Protein AF-A0A955ZBF8-F1 (afdb_monomer_lite)

Radius of gyration: 14.01 Å; chains: 1; bounding box: 29×36×34 Å

Secondary structure (DSSP, 8-state):
-EEEE-GGG-EEEETTSPPS---TTSPPP--TTSGGGHHHHTTEEEEEEESSSSEEEEEEEETTEEEEEEEEEEPPPP-

pLDDT: mean 92.91, std 4.92, range [76.31, 97.81]

Sequence (79 aa):
FVAKAGDEGELVIDYRELPPSHPASWPPILPNSARLGMFVYEGMVDYLRGISEHVSIGRAWKKGEMMDAWFVLVRQDPA

Structure (mmCIF, N/CA/C/O backbone):
data_AF-A0A955ZBF8-F1
#
_entry.id   AF-A0A955ZBF8-F1
#
loop_
_atom_site.group_PDB
_atom_site.id
_atom_site.type_symbol
_atom_site.label_atom_id
_atom_site.label_alt_id
_atom_site.label_comp_id
_atom_site.label_asym_id
_atom_site.label_entity_id
_atom_site.label_seq_id
_atom_site.pdbx_PDB_ins_code
_atom_site.Cartn_x
_atom_site.Cartn_y
_atom_site.Cartn_z
_atom_site.occupancy
_atom_site.B_iso_or_equiv
_atom_site.auth_seq_id
_atom_site.auth_comp_id
_atom_site.auth_asym_id
_atom_site.auth_atom_id
_atom_site.pdbx_PDB_model_num
ATOM 1 N N . PHE A 1 1 ? 6.369 -2.831 -5.175 1.00 91.25 1 PHE A N 1
ATOM 2 C CA . PHE A 1 1 ? 5.950 -1.792 -4.221 1.00 91.25 1 PHE A CA 1
ATOM 3 C C . PHE A 1 1 ? 6.833 -1.883 -2.990 1.00 91.25 1 PHE A C 1
ATOM 5 O O . PHE A 1 1 ? 7.431 -2.934 -2.762 1.00 91.25 1 PHE A O 1
ATOM 12 N N . VAL A 1 2 ? 6.882 -0.816 -2.201 1.00 95.19 2 VAL A N 1
ATOM 13 C CA . VAL A 1 2 ? 7.463 -0.790 -0.853 1.00 95.19 2 VAL A CA 1
ATOM 14 C C . VAL A 1 2 ? 6.351 -0.444 0.135 1.00 95.19 2 VAL A C 1
ATOM 16 O O . VAL A 1 2 ? 5.542 0.438 -0.141 1.00 95.19 2 VAL A O 1
ATOM 19 N N . ALA A 1 3 ? 6.285 -1.155 1.260 1.00 94.50 3 ALA A N 1
ATOM 20 C CA . ALA A 1 3 ? 5.370 -0.838 2.352 1.00 94.50 3 ALA A CA 1
ATOM 21 C C . ALA A 1 3 ? 6.108 -0.005 3.408 1.00 94.50 3 ALA A C 1
ATOM 23 O O . ALA A 1 3 ? 7.199 -0.385 3.834 1.00 94.50 3 ALA A O 1
ATOM 24 N N . LYS A 1 4 ? 5.526 1.121 3.825 1.00 94.88 4 LYS A N 1
ATOM 25 C CA . LYS A 1 4 ? 6.117 2.046 4.802 1.00 94.88 4 LYS A CA 1
ATOM 26 C C . LYS A 1 4 ? 5.066 2.583 5.767 1.00 94.88 4 LYS A C 1
ATOM 28 O O . LYS A 1 4 ? 3.888 2.646 5.423 1.00 94.88 4 LYS A O 1
ATOM 33 N N . ALA A 1 5 ? 5.493 2.970 6.965 1.00 94.62 5 ALA A N 1
ATOM 34 C CA . ALA A 1 5 ? 4.632 3.719 7.875 1.00 94.62 5 ALA A CA 1
ATOM 35 C C . ALA A 1 5 ? 4.312 5.092 7.259 1.00 94.62 5 ALA A C 1
ATOM 37 O O . ALA A 1 5 ? 5.206 5.747 6.719 1.00 94.62 5 ALA A O 1
ATOM 38 N N . GLY A 1 6 ? 3.042 5.480 7.305 1.00 89.69 6 GLY A N 1
ATOM 39 C CA . GLY A 1 6 ? 2.568 6.821 6.975 1.00 89.69 6 GLY A CA 1
ATOM 40 C C . GLY A 1 6 ? 2.364 7.671 8.228 1.00 89.69 6 GLY A C 1
ATOM 41 O O . GLY A 1 6 ? 2.862 7.346 9.309 1.00 89.69 6 GLY A O 1
ATOM 42 N N . ASP A 1 7 ? 1.603 8.750 8.076 1.00 88.00 7 ASP A N 1
ATOM 43 C CA . ASP A 1 7 ? 1.250 9.639 9.180 1.00 88.00 7 ASP A CA 1
ATOM 44 C C . ASP A 1 7 ? 0.179 9.003 10.078 1.00 88.00 7 ASP A C 1
ATOM 46 O O . ASP A 1 7 ? -0.589 8.153 9.641 1.00 88.00 7 ASP A O 1
ATOM 50 N N . GLU A 1 8 ? 0.123 9.395 11.354 1.00 85.75 8 GLU A N 1
ATOM 51 C CA . GLU A 1 8 ? -0.956 9.010 12.288 1.00 85.75 8 GLU A CA 1
ATOM 52 C C . GLU A 1 8 ? -1.258 7.491 12.370 1.00 85.75 8 GLU A C 1
ATOM 54 O O . GLU A 1 8 ? -2.383 7.081 12.652 1.00 85.75 8 GLU A O 1
ATOM 59 N N . GLY A 1 9 ? -0.254 6.630 12.157 1.00 81.50 9 GLY A N 1
ATOM 60 C CA . GLY A 1 9 ? -0.425 5.170 12.198 1.00 81.50 9 GLY A CA 1
ATOM 61 C C . GLY A 1 9 ? -0.944 4.551 10.895 1.00 81.50 9 GLY A C 1
ATOM 62 O O . GLY A 1 9 ? -1.370 3.394 10.889 1.00 81.50 9 GLY A O 1
ATOM 63 N N . GLU A 1 10 ? -0.904 5.296 9.791 1.00 91.88 10 GLU A N 1
ATOM 64 C CA . GLU A 1 10 ? -1.186 4.786 8.454 1.00 9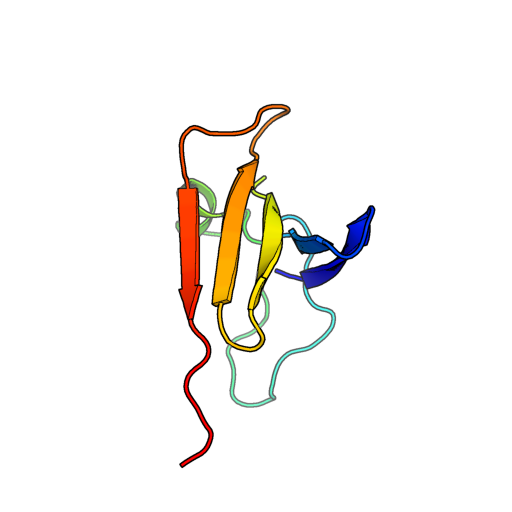1.88 10 GLU A CA 1
ATOM 65 C C . GLU A 1 10 ? -0.128 3.784 7.972 1.00 91.88 10 GLU A C 1
ATOM 67 O O . GLU A 1 10 ? 1.042 3.804 8.366 1.00 91.88 10 GLU A O 1
ATOM 72 N N . LEU A 1 11 ? -0.546 2.924 7.048 1.00 95.25 11 LEU A N 1
ATOM 73 C CA . LEU A 1 11 ? 0.328 2.088 6.237 1.00 95.25 11 LEU A CA 1
ATOM 74 C C . LEU A 1 11 ? 0.234 2.562 4.789 1.00 95.25 11 LEU A C 1
ATOM 76 O O . LEU A 1 11 ? -0.856 2.664 4.233 1.00 95.25 11 LEU A O 1
ATOM 80 N N . VAL A 1 12 ? 1.377 2.803 4.162 1.00 96.88 12 VAL A N 1
ATOM 81 C CA . VAL A 1 12 ? 1.458 3.256 2.776 1.00 96.88 12 VAL A CA 1
ATOM 82 C C . VAL A 1 12 ? 2.085 2.166 1.924 1.00 96.88 12 VAL A C 1
ATOM 84 O O . VAL A 1 12 ? 3.197 1.714 2.205 1.00 96.88 12 VAL A O 1
ATOM 87 N N . ILE A 1 13 ? 1.388 1.764 0.864 1.00 96.38 13 ILE A N 1
ATOM 88 C CA . ILE A 1 13 ? 1.912 0.868 -0.168 1.00 96.38 13 ILE A CA 1
ATOM 89 C C . ILE A 1 13 ? 2.297 1.730 -1.369 1.00 96.38 13 ILE A C 1
ATOM 91 O O . ILE A 1 13 ? 1.443 2.195 -2.123 1.00 96.38 13 ILE A O 1
ATOM 95 N N . ASP A 1 14 ? 3.596 1.970 -1.538 1.00 95.81 14 ASP A N 1
ATOM 96 C CA . ASP A 1 14 ? 4.122 2.833 -2.593 1.00 95.81 14 ASP A CA 1
ATOM 97 C C . ASP A 1 14 ? 4.548 2.006 -3.811 1.00 95.81 14 ASP A C 1
ATOM 99 O O . ASP A 1 14 ? 5.540 1.267 -3.782 1.00 95.81 14 ASP A O 1
ATOM 103 N N . TYR A 1 15 ? 3.790 2.112 -4.903 1.00 94.81 15 TYR A N 1
ATOM 104 C CA . TYR A 1 15 ? 4.097 1.421 -6.157 1.00 94.81 15 TYR A CA 1
ATOM 105 C C . TYR A 1 15 ? 5.145 2.163 -6.990 1.00 94.81 15 TYR A C 1
ATOM 107 O O . TYR A 1 15 ? 5.614 1.616 -7.987 1.00 94.81 15 TYR A O 1
ATOM 115 N N . ARG A 1 16 ? 5.545 3.373 -6.594 1.00 93.62 16 ARG A N 1
ATOM 116 C CA . ARG A 1 16 ? 6.568 4.168 -7.289 1.00 93.62 16 ARG A CA 1
ATOM 117 C C . ARG A 1 16 ? 7.982 3.755 -6.887 1.00 93.62 16 ARG A C 1
ATOM 119 O O . ARG A 1 16 ? 8.939 4.079 -7.582 1.00 93.62 16 ARG A O 1
ATOM 126 N N . GLU A 1 17 ? 8.109 3.034 -5.777 1.00 94.38 17 GLU A N 1
ATOM 127 C CA . GLU A 1 17 ? 9.383 2.576 -5.237 1.00 94.38 17 GLU A CA 1
ATOM 128 C C . GLU A 1 17 ? 9.660 1.107 -5.585 1.00 94.38 17 GLU A C 1
ATOM 130 O O . GLU A 1 17 ? 8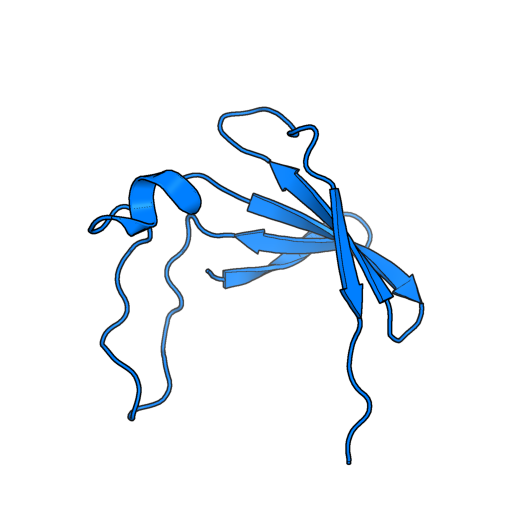.768 0.243 -5.570 1.00 94.38 17 GLU A O 1
ATOM 135 N N . LEU A 1 18 ? 10.931 0.819 -5.878 1.00 94.06 18 LEU A N 1
ATOM 136 C CA . LEU A 1 18 ? 11.404 -0.541 -6.102 1.00 94.06 18 LEU A CA 1
ATOM 137 C C . LEU A 1 18 ? 11.829 -1.145 -4.763 1.00 94.06 18 LEU A C 1
ATOM 139 O O . LEU A 1 18 ? 12.623 -0.529 -4.050 1.00 94.06 18 LEU A O 1
ATOM 143 N N . PRO A 1 19 ? 11.348 -2.352 -4.420 1.00 93.69 19 PRO A N 1
ATOM 144 C CA . PRO A 1 19 ? 11.851 -3.042 -3.247 1.00 93.69 19 PRO A CA 1
ATOM 145 C C . PRO A 1 19 ? 13.353 -3.331 -3.406 1.00 93.69 19 PRO A C 1
ATOM 147 O O . PRO A 1 19 ? 13.818 -3.572 -4.521 1.00 93.69 19 PRO A O 1
ATOM 150 N N . PRO A 1 20 ? 14.127 -3.324 -2.309 1.00 93.00 20 PRO A N 1
ATOM 151 C CA . PRO A 1 20 ? 15.577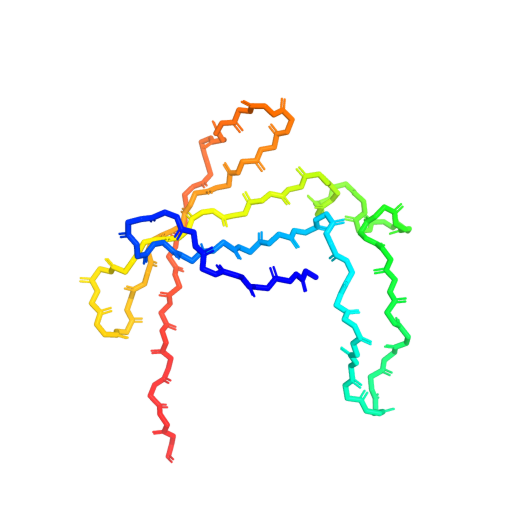 -3.510 -2.372 1.00 93.00 20 PRO A CA 1
ATOM 152 C C . PRO A 1 20 ? 15.982 -4.966 -2.641 1.00 93.00 20 PRO A C 1
ATOM 154 O O . PRO A 1 20 ? 17.112 -5.230 -3.044 1.00 93.00 20 PRO A O 1
ATOM 157 N N . SER A 1 21 ? 15.085 -5.923 -2.395 1.00 94.25 21 SER A N 1
ATOM 158 C CA . SER A 1 21 ? 15.342 -7.349 -2.573 1.00 94.25 21 SER A CA 1
ATOM 159 C C . SER A 1 21 ? 14.048 -8.130 -2.791 1.00 94.25 21 SER A C 1
ATOM 161 O O . SER A 1 21 ? 12.944 -7.649 -2.526 1.00 94.25 21 SER A O 1
ATOM 163 N N . HIS A 1 22 ? 14.196 -9.349 -3.303 1.00 94.31 22 HIS A N 1
ATOM 164 C CA . HIS A 1 22 ? 13.127 -10.330 -3.434 1.00 94.31 22 HIS A CA 1
ATOM 165 C C . HIS A 1 22 ? 13.661 -11.719 -3.054 1.00 94.31 22 HIS A C 1
ATOM 167 O O . HIS A 1 22 ? 14.877 -11.934 -3.090 1.00 94.31 22 HIS A O 1
ATOM 173 N N . PRO A 1 23 ? 12.790 -12.681 -2.701 1.00 96.12 23 PRO A N 1
ATOM 174 C CA . PRO A 1 23 ? 13.198 -14.068 -2.508 1.00 96.12 23 PRO A CA 1
ATOM 175 C C . PRO A 1 23 ? 13.936 -14.615 -3.732 1.00 96.12 23 PRO A C 1
ATOM 177 O O . PRO A 1 23 ? 13.534 -14.353 -4.865 1.00 96.12 23 PRO A O 1
ATOM 180 N N . ALA A 1 24 ? 14.974 -15.424 -3.514 1.00 95.50 24 ALA A N 1
ATOM 181 C CA . ALA A 1 24 ? 15.847 -15.905 -4.589 1.00 95.50 24 ALA A CA 1
ATOM 182 C C . ALA A 1 24 ? 15.115 -16.690 -5.697 1.00 95.50 24 ALA A C 1
ATOM 184 O O . ALA A 1 24 ? 15.567 -16.713 -6.835 1.00 95.50 24 ALA A O 1
ATOM 185 N N . SER A 1 25 ? 13.984 -17.325 -5.376 1.00 97.38 25 SER A N 1
ATOM 186 C CA . SER A 1 25 ? 13.165 -18.078 -6.334 1.00 97.38 25 SER A CA 1
ATOM 187 C C . SER A 1 25 ? 12.260 -17.205 -7.210 1.00 97.38 25 SER A C 1
ATOM 189 O O . SER A 1 25 ? 11.649 -17.717 -8.146 1.00 97.38 25 SER A O 1
ATOM 191 N N . TRP A 1 26 ? 12.120 -15.914 -6.903 1.00 94.50 26 TRP A N 1
ATOM 192 C CA . TRP A 1 26 ? 11.225 -15.021 -7.634 1.00 94.50 26 TRP A CA 1
ATOM 193 C C . TRP A 1 26 ? 11.900 -14.442 -8.881 1.00 94.50 26 TRP A C 1
ATOM 195 O O . TRP A 1 26 ? 13.129 -14.350 -8.938 1.00 94.50 26 TRP A O 1
ATOM 205 N N . PRO A 1 27 ? 11.114 -14.016 -9.885 1.00 92.81 27 PRO A N 1
ATOM 206 C CA . PRO A 1 27 ? 11.647 -13.264 -11.010 1.00 92.81 27 PRO A CA 1
ATOM 207 C C . PRO A 1 27 ? 12.363 -11.980 -10.559 1.00 92.81 27 PRO A C 1
ATOM 209 O O . PRO A 1 27 ? 12.028 -11.439 -9.501 1.00 92.81 27 PRO A O 1
ATOM 212 N N . PRO A 1 28 ? 13.281 -11.442 -11.386 1.00 93.31 28 PRO A N 1
ATOM 213 C CA . PRO A 1 28 ? 13.915 -10.158 -11.116 1.00 93.31 28 PRO A CA 1
ATOM 214 C C . PRO A 1 28 ? 12.889 -9.048 -10.876 1.00 93.31 28 PRO A C 1
ATOM 216 O O . PRO A 1 28 ? 11.865 -8.977 -11.563 1.00 93.31 28 PRO A O 1
ATOM 219 N N . ILE A 1 29 ? 13.196 -8.149 -9.941 1.00 93.19 29 ILE A N 1
ATOM 220 C CA . ILE A 1 29 ? 12.381 -6.955 -9.694 1.00 93.19 29 ILE A CA 1
ATOM 221 C C . ILE A 1 29 ? 12.386 -6.073 -10.938 1.00 93.19 29 ILE A C 1
ATOM 223 O O . ILE A 1 29 ? 13.435 -5.764 -11.504 1.00 93.19 29 ILE A O 1
ATOM 227 N N . LEU A 1 30 ? 11.195 -5.629 -11.329 1.00 92.50 30 LEU A N 1
ATOM 228 C CA . LEU A 1 30 ? 10.997 -4.647 -12.384 1.00 92.50 30 LEU A CA 1
ATOM 229 C C . LEU A 1 30 ? 10.276 -3.421 -11.811 1.00 92.50 30 LEU A C 1
ATOM 231 O O . LEU A 1 30 ? 9.435 -3.581 -10.921 1.00 92.50 30 LEU A O 1
ATOM 235 N N . PRO A 1 31 ? 10.576 -2.207 -12.309 1.00 91.75 31 PRO A N 1
ATOM 236 C CA . PRO A 1 31 ? 9.791 -1.028 -11.969 1.00 91.75 31 PRO A CA 1
ATOM 237 C C . PRO A 1 31 ? 8.352 -1.205 -12.470 1.00 91.75 31 PRO A C 1
ATOM 239 O O . PRO A 1 31 ? 8.123 -1.844 -13.499 1.00 91.75 31 PRO A O 1
ATOM 242 N N . ASN A 1 32 ? 7.380 -0.596 -11.790 1.00 90.25 32 ASN A N 1
ATOM 243 C CA . ASN A 1 32 ? 5.982 -0.649 -12.232 1.00 90.25 32 ASN A CA 1
ATOM 244 C C . ASN A 1 32 ? 5.737 0.104 -13.548 1.00 90.25 32 ASN A C 1
ATOM 246 O O . ASN A 1 32 ? 4.749 -0.172 -14.220 1.00 90.25 32 ASN A O 1
ATOM 250 N N . SER A 1 33 ? 6.679 0.944 -13.981 1.00 87.50 33 SER A N 1
ATOM 251 C CA . SER A 1 33 ? 6.713 1.544 -15.315 1.00 87.50 33 SER A CA 1
ATOM 252 C C . SER A 1 33 ? 7.107 0.557 -16.419 1.00 87.50 33 SER A C 1
ATOM 254 O O . SER A 1 33 ? 7.052 0.896 -17.596 1.00 87.50 33 SER A O 1
ATOM 256 N N . ALA A 1 34 ? 7.514 -0.671 -16.094 1.00 87.50 34 ALA A N 1
ATOM 257 C CA . ALA A 1 34 ? 7.859 -1.666 -17.097 1.00 87.50 34 ALA A CA 1
ATOM 258 C C . ALA A 1 34 ? 6.634 -2.464 -17.568 1.00 87.50 34 ALA A C 1
ATOM 260 O O . ALA A 1 34 ? 5.766 -2.864 -16.790 1.00 87.50 34 ALA A O 1
ATOM 261 N N . ARG A 1 35 ? 6.655 -2.829 -18.856 1.00 87.06 35 ARG A N 1
ATOM 262 C CA . ARG A 1 35 ? 5.701 -3.762 -19.484 1.00 87.06 35 ARG A CA 1
ATOM 263 C C . ARG A 1 35 ? 4.241 -3.296 -19.333 1.00 87.06 35 ARG A C 1
ATOM 265 O O . ARG A 1 35 ? 3.953 -2.116 -19.176 1.00 87.06 35 ARG A O 1
ATOM 272 N N . LEU A 1 36 ? 3.305 -4.241 -19.427 1.00 85.25 36 LEU A N 1
ATOM 273 C CA . LEU A 1 36 ? 1.864 -3.984 -19.351 1.00 85.25 36 LEU A CA 1
ATOM 274 C C . LEU A 1 36 ? 1.391 -3.579 -17.944 1.00 85.25 36 LEU A C 1
ATOM 276 O O . LEU A 1 36 ? 0.325 -2.984 -17.816 1.00 85.25 36 LEU A O 1
ATOM 280 N N . GLY A 1 37 ? 2.185 -3.857 -16.901 1.00 76.31 37 GLY A N 1
ATOM 281 C CA . GLY A 1 37 ? 1.870 -3.484 -15.516 1.00 76.31 37 GLY A CA 1
ATOM 282 C C . GLY A 1 37 ? 1.774 -1.972 -15.292 1.00 76.31 37 GLY A C 1
ATOM 283 O O . GLY A 1 37 ? 1.082 -1.545 -14.367 1.00 76.31 37 GLY A O 1
ATOM 284 N N . MET A 1 38 ? 2.376 -1.173 -16.183 1.00 83.44 38 MET A N 1
ATOM 285 C CA . MET A 1 38 ? 2.345 0.292 -16.147 1.00 83.44 38 MET A CA 1
ATOM 286 C C . MET A 1 38 ? 0.926 0.859 -16.093 1.00 83.44 38 MET A C 1
ATOM 288 O O . MET A 1 38 ? 0.659 1.776 -15.320 1.00 83.44 38 MET A O 1
ATOM 292 N N . PHE A 1 39 ? -0.017 0.312 -16.861 1.00 81.88 39 PHE A N 1
ATOM 293 C CA . PHE A 1 39 ? -1.379 0.859 -16.901 1.00 81.88 39 PHE A CA 1
ATOM 294 C C . PHE A 1 39 ? -2.111 0.732 -15.563 1.00 81.88 39 PHE A C 1
ATOM 296 O O . PHE A 1 39 ? -2.975 1.552 -15.248 1.00 81.88 39 PHE A O 1
ATOM 303 N N . VAL A 1 40 ? -1.730 -0.263 -14.764 1.00 77.75 40 VAL A N 1
ATOM 304 C CA . VAL A 1 40 ? -2.328 -0.526 -13.460 1.00 77.75 40 VAL A CA 1
ATOM 305 C C . VAL A 1 40 ? -1.548 0.231 -12.389 1.00 77.75 40 VAL A C 1
ATOM 307 O O . VAL A 1 40 ? -2.057 1.203 -11.833 1.00 77.75 40 VAL A O 1
ATOM 310 N N . TYR A 1 41 ? -0.293 -0.149 -12.153 1.00 81.50 41 TYR A N 1
ATOM 311 C CA . TYR A 1 41 ? 0.440 0.193 -10.931 1.00 81.50 41 TYR A CA 1
ATOM 312 C C . TYR A 1 41 ? 1.285 1.463 -11.010 1.00 81.50 41 TYR A C 1
ATOM 314 O O . TYR A 1 41 ? 1.619 2.032 -9.971 1.00 81.50 41 TYR A O 1
ATOM 322 N N . GLU A 1 42 ? 1.643 1.926 -12.208 1.00 88.00 42 GLU A N 1
ATOM 323 C CA . GLU A 1 42 ? 2.551 3.066 -12.329 1.00 88.00 42 GLU A CA 1
ATOM 324 C C . GLU A 1 42 ? 1.940 4.333 -11.725 1.00 88.00 42 GLU A C 1
ATOM 326 O O . GLU A 1 42 ? 0.803 4.707 -12.032 1.00 88.00 42 GLU A O 1
ATOM 331 N N . GLY A 1 43 ? 2.713 5.002 -10.867 1.00 90.50 43 GLY A N 1
ATOM 332 C CA . GLY A 1 43 ? 2.305 6.239 -10.202 1.00 90.50 43 GLY A CA 1
ATOM 333 C C . GLY A 1 43 ? 1.265 6.076 -9.086 1.00 90.50 43 GLY A C 1
ATOM 334 O O . GLY A 1 43 ? 0.761 7.096 -8.615 1.00 90.50 43 GLY A O 1
ATOM 335 N N . MET A 1 44 ? 0.924 4.844 -8.686 1.00 95.50 44 MET A N 1
ATOM 336 C CA . MET A 1 44 ? -0.049 4.586 -7.619 1.00 95.50 44 MET A CA 1
ATOM 337 C C . MET A 1 44 ? 0.581 4.596 -6.224 1.00 95.50 44 MET A C 1
ATOM 339 O O . MET A 1 44 ? 1.722 4.172 -6.030 1.00 95.50 44 MET A O 1
ATOM 343 N N . VAL A 1 45 ? -0.202 5.039 -5.246 1.00 96.88 45 VAL A N 1
ATOM 344 C CA . VAL A 1 45 ? 0.084 4.903 -3.817 1.00 96.88 45 VAL A CA 1
ATOM 345 C C . VAL A 1 45 ? -1.214 4.527 -3.122 1.00 96.88 45 VAL A C 1
ATOM 347 O O . VAL A 1 45 ? -2.207 5.228 -3.293 1.00 96.88 45 VAL A O 1
ATOM 350 N N . ASP A 1 46 ? -1.213 3.463 -2.329 1.00 96.94 46 ASP A N 1
ATOM 351 C CA . ASP A 1 46 ? -2.361 3.149 -1.482 1.00 96.94 46 ASP A CA 1
ATOM 352 C C . ASP A 1 46 ? -2.096 3.625 -0.056 1.00 96.94 46 ASP A C 1
ATOM 354 O O . ASP A 1 46 ? -1.067 3.287 0.535 1.00 96.94 46 ASP A O 1
ATOM 358 N N . TYR A 1 47 ? -3.047 4.373 0.500 1.00 96.81 47 TYR A N 1
ATOM 359 C CA . TYR A 1 47 ? -3.037 4.812 1.894 1.00 96.81 47 TYR A CA 1
ATOM 360 C C . TYR A 1 47 ? -4.030 3.972 2.686 1.00 96.81 47 TYR A C 1
ATOM 362 O O . TYR A 1 47 ? -5.220 3.944 2.359 1.00 96.81 47 TYR A O 1
ATOM 370 N N . LEU A 1 48 ? -3.536 3.256 3.694 1.00 97.44 48 LEU A N 1
ATOM 371 C CA . LEU A 1 48 ? -4.312 2.323 4.498 1.00 97.44 48 LEU A CA 1
ATOM 372 C C . LEU A 1 48 ? -4.373 2.773 5.956 1.00 97.44 48 LEU A C 1
ATOM 374 O O . LEU A 1 48 ? -3.378 3.216 6.530 1.00 97.44 48 LEU A O 1
ATOM 378 N N . ARG A 1 49 ? -5.535 2.570 6.580 1.00 96.00 49 ARG A N 1
ATOM 379 C CA . ARG A 1 49 ? -5.775 2.779 8.013 1.00 96.00 49 ARG A CA 1
AT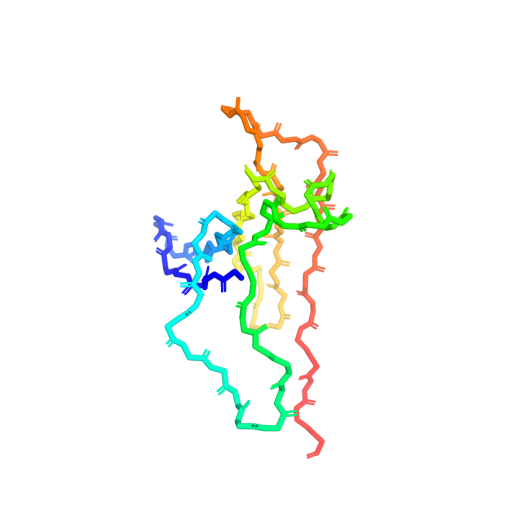OM 380 C C . ARG A 1 49 ? -6.295 1.501 8.653 1.00 96.00 49 ARG A C 1
ATOM 382 O O . ARG A 1 49 ? -7.140 0.811 8.080 1.00 96.00 49 ARG A O 1
ATOM 389 N N . GLY A 1 50 ? -5.791 1.188 9.844 1.00 94.50 50 GLY A N 1
ATOM 390 C CA . GLY A 1 50 ? -6.287 0.071 10.647 1.00 94.50 50 GLY A CA 1
ATOM 391 C C . GLY A 1 50 ? -7.703 0.339 11.165 1.00 94.50 50 GLY A C 1
ATOM 392 O O . GLY A 1 50 ? -7.993 1.433 11.640 1.00 94.50 50 GLY A O 1
ATOM 393 N N . ILE A 1 51 ? -8.574 -0.665 11.071 1.00 95.19 51 ILE A N 1
ATOM 394 C CA . ILE A 1 51 ? -9.947 -0.647 11.607 1.00 95.19 51 ILE A CA 1
ATOM 395 C C . ILE A 1 51 ? -10.078 -1.618 12.783 1.00 95.19 51 ILE A C 1
ATOM 397 O O . ILE A 1 51 ? -10.734 -1.321 13.777 1.00 95.19 51 ILE A O 1
ATOM 401 N N . SER A 1 52 ? -9.438 -2.781 12.680 1.00 94.50 52 SER A N 1
ATOM 402 C CA . SER A 1 52 ? -9.290 -3.758 13.759 1.00 94.50 52 SER A CA 1
ATOM 403 C C . SER A 1 52 ? -7.935 -4.452 13.627 1.00 94.50 52 SER A C 1
ATOM 405 O O . SER A 1 52 ? -7.176 -4.157 12.704 1.00 94.50 52 SER A O 1
ATOM 407 N N . GLU A 1 53 ? -7.640 -5.408 14.506 1.00 92.81 53 GLU A N 1
ATOM 408 C CA . GLU A 1 53 ? -6.432 -6.236 14.401 1.00 92.81 53 GLU A CA 1
ATOM 409 C C . GLU A 1 53 ? -6.289 -6.926 13.028 1.00 92.81 53 GLU A C 1
ATOM 411 O O . GLU A 1 53 ? -5.178 -7.061 12.510 1.00 92.81 53 GLU A O 1
ATOM 416 N N . HIS A 1 54 ? -7.414 -7.303 12.410 1.00 96.00 54 HIS A N 1
ATOM 417 C CA . HIS A 1 54 ? -7.443 -8.085 11.172 1.00 96.00 54 HIS A CA 1
ATOM 418 C C . HIS A 1 54 ? -7.878 -7.288 9.942 1.00 96.00 54 HIS A C 1
ATOM 420 O O . HIS A 1 54 ? -7.769 -7.798 8.831 1.00 96.00 54 HIS A O 1
ATOM 426 N N . VAL A 1 55 ? -8.370 -6.057 10.100 1.00 96.38 55 VAL A N 1
ATOM 427 C CA . VAL A 1 55 ? -8.967 -5.292 8.995 1.00 96.38 55 VAL A CA 1
ATOM 428 C C . VAL A 1 55 ? -8.290 -3.942 8.845 1.00 96.38 55 VAL A C 1
ATOM 430 O O . VAL A 1 55 ? -8.211 -3.172 9.804 1.00 96.38 55 VAL A O 1
ATOM 433 N N . SER A 1 56 ? -7.897 -3.621 7.616 1.00 96.38 56 SER A N 1
ATOM 434 C CA . SER A 1 56 ? -7.551 -2.265 7.198 1.00 96.38 56 SER A CA 1
ATOM 435 C C . SER A 1 56 ? -8.426 -1.816 6.031 1.00 96.38 56 SER A C 1
ATOM 437 O O . SER A 1 56 ? -8.814 -2.617 5.178 1.00 96.38 56 SER A O 1
ATOM 439 N N . ILE A 1 57 ? -8.743 -0.523 6.001 1.00 97.56 57 ILE A N 1
ATOM 440 C CA . ILE A 1 57 ? -9.366 0.133 4.850 1.00 97.56 57 ILE A CA 1
ATOM 441 C C . ILE A 1 57 ? -8.292 0.893 4.080 1.00 97.56 57 ILE A C 1
ATOM 443 O O . ILE A 1 57 ? -7.439 1.537 4.689 1.00 97.56 57 ILE A O 1
ATOM 447 N N . GLY A 1 58 ? -8.330 0.806 2.756 1.00 97.06 58 GLY A N 1
ATOM 448 C CA . GLY A 1 58 ? -7.412 1.486 1.857 1.00 97.06 58 GLY A CA 1
ATOM 449 C C . GLY A 1 58 ? -8.135 2.373 0.856 1.00 97.06 58 GLY A C 1
ATOM 450 O O . GLY A 1 58 ? -9.267 2.089 0.450 1.00 97.06 58 GLY A O 1
ATOM 451 N N . ARG A 1 59 ? -7.456 3.441 0.436 1.00 97.38 59 ARG A N 1
ATOM 452 C CA . ARG A 1 59 ? -7.867 4.274 -0.694 1.00 97.38 59 ARG A CA 1
ATOM 453 C C . ARG A 1 59 ? -6.675 4.543 -1.601 1.00 97.38 59 ARG A C 1
ATOM 455 O O . ARG A 1 59 ? -5.604 4.922 -1.125 1.00 97.38 59 ARG A O 1
ATOM 462 N N . ALA A 1 60 ? -6.883 4.373 -2.901 1.00 97.12 60 ALA A N 1
ATOM 463 C CA . ALA A 1 60 ? -5.847 4.628 -3.890 1.00 97.12 60 ALA A CA 1
ATOM 464 C C . ALA A 1 60 ? -5.667 6.132 -4.146 1.00 97.12 60 ALA A C 1
ATOM 466 O O . ALA A 1 60 ? -6.631 6.900 -4.225 1.00 97.12 60 ALA A O 1
ATOM 467 N N . TRP A 1 61 ? -4.419 6.536 -4.334 1.00 96.38 61 TRP A N 1
ATOM 468 C CA . TRP A 1 61 ? -3.997 7.846 -4.807 1.00 96.38 61 TRP A CA 1
ATOM 469 C C . TRP A 1 61 ? -3.224 7.682 -6.110 1.00 96.38 61 TRP A C 1
ATOM 471 O O . TRP A 1 61 ? -2.402 6.770 -6.257 1.00 96.38 61 TRP A O 1
ATOM 481 N N . LYS A 1 62 ? -3.447 8.587 -7.061 1.00 93.94 62 LYS A N 1
ATOM 482 C CA . LYS A 1 62 ? -2.717 8.604 -8.330 1.00 93.94 62 LYS A CA 1
ATOM 483 C C . LYS A 1 62 ? -2.648 10.033 -8.854 1.00 93.94 62 LYS A C 1
ATOM 485 O O . LYS A 1 62 ? -3.639 10.746 -8.834 1.00 93.94 62 LYS A O 1
ATOM 490 N N . LYS A 1 63 ? -1.480 10.457 -9.349 1.00 89.31 63 LYS A N 1
ATOM 491 C CA . LYS A 1 63 ? -1.287 11.757 -10.038 1.00 89.31 63 LYS A CA 1
ATOM 492 C C . LYS A 1 6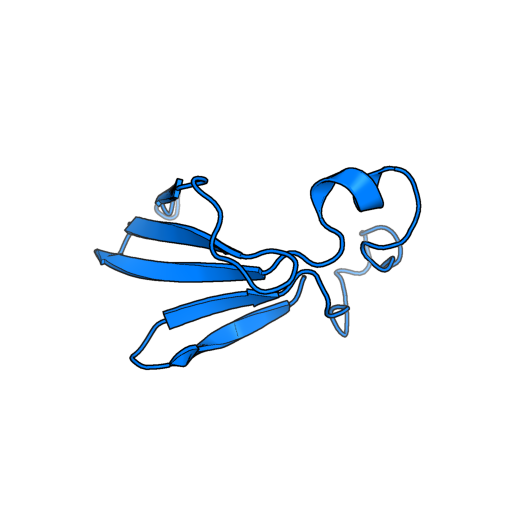3 ? -1.776 13.005 -9.271 1.00 89.31 63 LYS A C 1
ATOM 494 O O . LYS A 1 63 ? -2.225 13.961 -9.891 1.00 89.31 63 LYS A O 1
ATOM 499 N N . GLY A 1 64 ? -1.636 13.043 -7.948 1.00 92.50 64 GLY A N 1
ATOM 500 C CA . GLY A 1 64 ? -2.006 14.226 -7.155 1.00 92.50 64 GLY A CA 1
ATOM 501 C C . GLY A 1 64 ? -3.345 14.115 -6.438 1.00 92.50 64 GLY A C 1
ATOM 502 O O . GLY A 1 64 ? -3.603 14.915 -5.545 1.00 92.50 64 GLY A O 1
ATOM 503 N N . GLU A 1 65 ? -4.166 13.120 -6.769 1.00 96.00 65 GLU A N 1
ATOM 504 C CA . GLU A 1 65 ? -5.542 13.026 -6.289 1.00 96.00 65 GLU A CA 1
ATOM 505 C C . GLU A 1 65 ? -5.873 11.662 -5.680 1.00 96.00 65 GLU A C 1
ATOM 507 O O . GLU A 1 65 ? -5.363 10.617 -6.095 1.00 96.00 65 GLU A O 1
ATOM 512 N N . MET A 1 66 ? -6.763 11.683 -4.684 1.00 97.12 66 MET A N 1
ATOM 513 C CA . MET A 1 66 ? -7.367 10.466 -4.155 1.00 97.12 66 MET A CA 1
ATOM 514 C C . MET A 1 66 ? -8.454 9.986 -5.114 1.00 97.12 66 MET A C 1
ATOM 516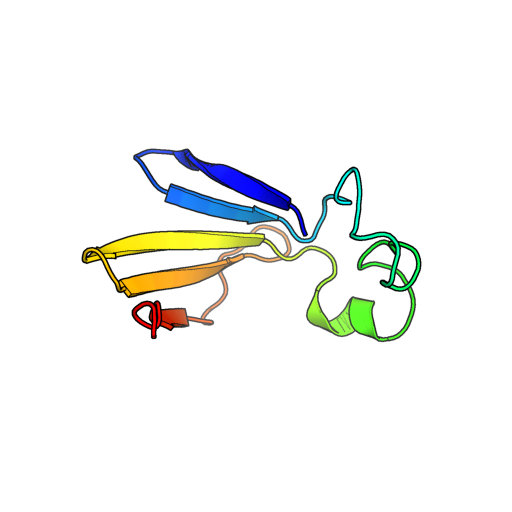 O O . MET A 1 66 ? -9.408 10.709 -5.401 1.00 97.12 66 MET A O 1
ATOM 520 N N . MET A 1 67 ? -8.352 8.739 -5.550 1.00 96.50 67 MET A N 1
ATOM 521 C CA . MET A 1 67 ? -9.327 8.117 -6.439 1.00 96.50 67 MET A CA 1
ATOM 522 C C . MET A 1 67 ? -10.589 7.728 -5.662 1.00 96.50 67 MET A C 1
ATOM 524 O O . MET A 1 67 ? -10.540 7.506 -4.449 1.00 96.50 67 MET A O 1
ATOM 528 N N . ASP A 1 68 ? -11.725 7.586 -6.343 1.00 96.69 68 ASP A N 1
ATOM 529 C CA . ASP A 1 68 ? -12.910 6.922 -5.776 1.00 96.69 68 ASP A CA 1
ATOM 530 C C . ASP A 1 68 ? -12.772 5.392 -5.869 1.00 96.69 68 ASP A C 1
ATOM 532 O O . ASP A 1 68 ? -13.567 4.684 -6.480 1.00 96.69 68 ASP A O 1
ATOM 536 N N . ALA A 1 69 ? -11.659 4.893 -5.333 1.00 95.62 69 ALA A N 1
ATOM 537 C CA . ALA A 1 69 ? -11.279 3.490 -5.334 1.00 95.62 69 ALA A CA 1
ATOM 538 C C . ALA A 1 69 ? -10.939 3.091 -3.898 1.00 95.62 69 ALA A C 1
ATOM 540 O O . ALA A 1 69 ? -9.814 3.282 -3.424 1.00 95.62 69 ALA A O 1
ATOM 541 N N . TRP A 1 70 ? -11.955 2.584 -3.208 1.00 97.56 70 TRP A N 1
ATOM 542 C CA . TRP A 1 70 ? -11.875 2.109 -1.834 1.00 97.56 70 TRP A CA 1
ATOM 543 C C . TRP A 1 70 ? -11.807 0.590 -1.803 1.00 97.56 70 TRP A C 1
ATOM 545 O O . TRP A 1 70 ? -12.469 -0.089 -2.588 1.00 97.56 70 TRP A O 1
ATOM 555 N N . PHE A 1 71 ? -11.030 0.054 -0.872 1.00 97.75 71 PHE A N 1
ATOM 556 C CA . PHE A 1 71 ? -10.902 -1.383 -0.681 1.00 97.75 71 PHE A CA 1
ATOM 557 C C . PHE A 1 71 ? -10.631 -1.718 0.783 1.00 97.75 71 PHE A C 1
ATOM 559 O O . PHE A 1 71 ? -10.311 -0.849 1.593 1.00 97.75 71 PHE A O 1
ATOM 566 N N . VAL A 1 72 ? -10.755 -2.997 1.123 1.00 97.81 72 VAL A N 1
ATOM 567 C CA . VAL A 1 72 ? -10.410 -3.526 2.444 1.00 97.81 72 VAL A CA 1
ATOM 568 C C . VAL A 1 72 ? -9.447 -4.689 2.287 1.00 97.81 72 VAL A C 1
ATOM 570 O O . VAL A 1 72 ? -9.596 -5.501 1.373 1.00 97.81 72 VAL A O 1
ATOM 573 N N . LEU A 1 73 ? -8.466 -4.772 3.180 1.00 96.69 73 LEU A N 1
ATOM 574 C CA . LEU A 1 73 ? -7.638 -5.961 3.340 1.00 96.69 73 LEU A CA 1
ATOM 575 C C . LEU A 1 73 ? -8.041 -6.645 4.638 1.00 96.69 73 LEU A C 1
ATOM 577 O O . LEU A 1 73 ? -8.125 -6.006 5.689 1.00 96.69 73 LEU A O 1
ATOM 581 N N . VAL A 1 74 ? -8.284 -7.949 4.550 1.00 97.25 74 VAL A N 1
ATOM 582 C CA . VAL A 1 74 ? -8.629 -8.784 5.698 1.00 97.25 74 VAL A CA 1
ATOM 583 C C . VAL A 1 74 ? -7.517 -9.803 5.877 1.00 97.25 74 VAL A C 1
ATOM 585 O O . VAL A 1 74 ? -7.247 -10.606 4.983 1.00 97.25 74 VAL A O 1
ATOM 588 N N . ARG A 1 75 ? -6.832 -9.730 7.016 1.00 95.44 75 ARG A N 1
ATOM 589 C CA . ARG A 1 75 ? -5.779 -10.669 7.386 1.00 95.44 75 ARG A CA 1
ATOM 590 C C . ARG A 1 75 ? -6.416 -12.023 7.677 1.00 95.44 75 ARG A C 1
ATOM 592 O O . ARG A 1 75 ? -7.340 -12.112 8.477 1.00 95.44 75 ARG A O 1
ATOM 599 N N . GLN A 1 76 ? -5.895 -13.060 7.034 1.00 95.94 76 GLN A N 1
ATOM 600 C CA . GLN A 1 76 ? -6.210 -14.436 7.384 1.00 95.94 76 GLN A CA 1
ATOM 601 C C . GLN A 1 76 ? -5.427 -14.836 8.639 1.00 95.94 76 GLN A C 1
ATOM 603 O O . GLN A 1 76 ? -4.223 -14.572 8.716 1.00 95.94 76 GLN A O 1
ATOM 608 N N . ASP A 1 77 ? -6.098 -15.490 9.584 1.00 93.44 77 ASP A N 1
ATOM 609 C CA . ASP A 1 77 ? -5.446 -16.052 10.765 1.00 93.44 77 ASP A CA 1
ATOM 610 C C . ASP A 1 77 ? -4.440 -17.146 10.373 1.00 93.44 77 ASP A C 1
ATOM 612 O O . ASP A 1 77 ? -4.643 -17.852 9.374 1.00 93.44 77 ASP A O 1
ATOM 616 N N . PRO A 1 78 ? -3.347 -17.312 11.137 1.00 90.69 78 PRO A N 1
ATOM 617 C CA . PRO A 1 78 ? -2.449 -18.446 10.964 1.00 90.69 78 PRO A CA 1
ATOM 618 C C . PRO A 1 78 ? -3.214 -19.774 11.069 1.00 90.69 78 PRO A C 1
ATOM 620 O O . PRO A 1 78 ? -4.086 -19.916 11.926 1.00 90.69 78 PRO A O 1
ATOM 623 N N . ALA A 1 79 ? -2.881 -20.729 10.195 1.00 81.38 79 ALA A N 1
ATOM 624 C CA . ALA A 1 79 ? -3.401 -22.097 10.252 1.00 81.38 79 ALA A CA 1
ATOM 625 C C . ALA A 1 79 ? -2.735 -22.922 11.362 1.00 81.38 79 ALA A C 1
ATOM 627 O O . ALA A 1 79 ? -1.534 -22.680 11.632 1.00 81.38 79 ALA A O 1
#

Foldseek 3Di:
DDWDQDPPRKIKDQLQDWDPDDPPPDDDTDRCCDDPSVVPRPQKMKIWDDPDPFKIKIWIDGDHDTDPDIDMGGHDDDD